Protein AF-A0A1F6IUV7-F1 (afdb_monomer)

pLDDT: mean 84.94, std 11.01, range [53.62, 96.19]

Structure (mmCIF, N/CA/C/O backbone):
data_AF-A0A1F6IUV7-F1
#
_entry.id   AF-A0A1F6IUV7-F1
#
loop_
_atom_site.group_PDB
_atom_site.id
_atom_site.type_symbol
_atom_site.label_atom_id
_atom_site.label_alt_id
_atom_site.label_comp_id
_atom_site.label_asym_id
_atom_site.label_entity_id
_atom_site.label_seq_id
_atom_site.pdbx_PDB_ins_code
_atom_site.Cartn_x
_atom_site.Cartn_y
_atom_site.Cartn_z
_atom_site.occupancy
_atom_site.B_iso_or_equiv
_atom_site.auth_seq_id
_atom_site.auth_comp_id
_atom_site.auth_asym_id
_atom_site.auth_atom_id
_atom_site.pdbx_PDB_model_num
ATOM 1 N N . MET A 1 1 ? 10.757 4.512 1.809 1.00 56.50 1 MET A N 1
ATOM 2 C CA . MET A 1 1 ? 10.007 5.413 2.706 1.00 56.50 1 MET A CA 1
ATOM 3 C C . MET A 1 1 ? 10.756 5.719 3.984 1.00 56.50 1 MET A C 1
ATOM 5 O O . MET A 1 1 ? 11.352 4.817 4.578 1.00 56.50 1 MET A O 1
ATOM 9 N N . LYS A 1 2 ? 10.670 6.982 4.403 1.00 53.62 2 LYS A N 1
ATOM 10 C CA . LYS A 1 2 ? 11.147 7.475 5.701 1.00 53.62 2 LYS A CA 1
ATOM 11 C C . LYS A 1 2 ? 10.062 7.221 6.761 1.00 53.62 2 LYS A C 1
ATOM 13 O O . LYS A 1 2 ? 8.890 7.070 6.442 1.00 53.62 2 LYS A O 1
ATOM 18 N N . LYS A 1 3 ? 10.447 7.142 8.038 1.00 55.16 3 LYS A N 1
ATOM 19 C CA . LYS A 1 3 ? 9.555 6.793 9.167 1.00 55.16 3 LYS A CA 1
ATOM 20 C C . LYS A 1 3 ? 8.327 7.716 9.298 1.00 55.16 3 LYS A C 1
ATOM 22 O O . LYS A 1 3 ? 7.293 7.264 9.775 1.00 55.16 3 LYS A O 1
ATOM 27 N N . ASN A 1 4 ? 8.433 8.962 8.837 1.00 60.16 4 ASN A N 1
ATOM 28 C CA . ASN A 1 4 ? 7.389 9.981 8.975 1.00 60.16 4 ASN A CA 1
ATOM 29 C C . ASN A 1 4 ? 6.153 9.697 8.105 1.00 60.16 4 ASN A C 1
ATOM 31 O O . ASN A 1 4 ? 5.037 9.889 8.569 1.00 60.16 4 ASN A O 1
ATOM 35 N N . GLU A 1 5 ? 6.325 9.111 6.918 1.00 63.09 5 GLU A N 1
ATOM 36 C CA . GLU A 1 5 ? 5.209 8.830 5.997 1.00 63.09 5 GLU A CA 1
ATOM 37 C C . GLU A 1 5 ? 4.237 7.774 6.557 1.00 63.09 5 GLU A C 1
ATOM 39 O O . GLU A 1 5 ? 3.053 7.770 6.239 1.00 63.09 5 GLU A O 1
ATOM 44 N N . LEU A 1 6 ? 4.706 6.889 7.446 1.00 63.75 6 LEU A N 1
ATOM 45 C CA . LEU A 1 6 ? 3.850 5.901 8.117 1.00 63.75 6 LEU A CA 1
ATOM 46 C C . LEU A 1 6 ? 2.874 6.533 9.115 1.00 63.75 6 LEU A C 1
ATOM 48 O O . LEU A 1 6 ? 1.792 5.988 9.334 1.00 63.75 6 LEU A O 1
ATOM 52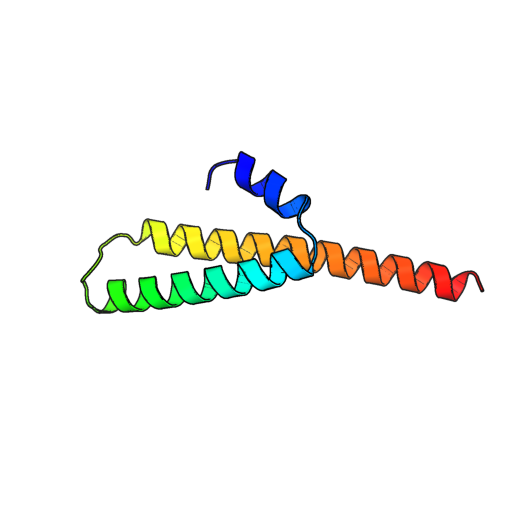 N N . VAL A 1 7 ? 3.270 7.638 9.752 1.00 65.06 7 VAL A N 1
ATOM 53 C CA . VAL A 1 7 ? 2.415 8.367 10.696 1.00 65.06 7 VAL A CA 1
ATOM 54 C C . VAL A 1 7 ? 1.289 9.054 9.926 1.00 65.06 7 VAL A C 1
ATOM 56 O O . VAL A 1 7 ? 0.127 8.929 10.313 1.00 65.06 7 VAL A O 1
ATOM 59 N N . ASP A 1 8 ? 1.612 9.635 8.770 1.00 78.94 8 ASP A N 1
ATOM 60 C CA . ASP A 1 8 ? 0.638 10.284 7.889 1.00 78.94 8 ASP A CA 1
ATOM 61 C C . ASP A 1 8 ? -0.426 9.304 7.370 1.00 78.94 8 ASP A C 1
ATOM 63 O O . ASP A 1 8 ? -1.607 9.644 7.293 1.00 78.94 8 ASP A O 1
ATOM 67 N N . LEU A 1 9 ? -0.055 8.050 7.080 1.00 84.62 9 LEU A N 1
ATOM 68 C CA . LEU A 1 9 ? -1.017 7.031 6.640 1.00 84.62 9 LEU A CA 1
ATOM 69 C C . LEU A 1 9 ? -2.056 6.671 7.713 1.00 84.62 9 LEU A C 1
ATOM 71 O O . LEU A 1 9 ? -3.197 6.362 7.377 1.00 84.62 9 LEU A O 1
ATOM 75 N N . LYS A 1 10 ? -1.698 6.704 9.002 1.00 83.50 10 LYS A N 1
ATOM 76 C CA . LYS A 1 10 ? -2.653 6.395 10.081 1.00 83.50 10 LYS A CA 1
ATOM 77 C C . LYS A 1 10 ? -3.706 7.492 10.250 1.00 83.50 10 LYS A C 1
ATOM 79 O O . LYS A 1 10 ? -4.857 7.170 10.560 1.00 83.50 10 LYS A O 1
ATOM 84 N N . GLY A 1 11 ? -3.315 8.748 10.017 1.00 86.94 11 GLY A N 1
ATOM 85 C CA . GLY A 1 11 ? -4.192 9.920 10.093 1.00 86.94 11 GLY A CA 1
ATOM 86 C C . GLY A 1 11 ? -5.211 10.021 8.954 1.00 86.94 11 GLY A C 1
ATOM 87 O O . GLY A 1 11 ? -6.250 10.648 9.130 1.00 86.94 11 GLY A O 1
ATOM 88 N N . LYS A 1 12 ? -4.963 9.363 7.815 1.00 89.81 12 LYS A N 1
ATOM 89 C CA . LYS A 1 12 ? -5.891 9.338 6.675 1.00 89.81 12 LYS A CA 1
ATOM 90 C C . LYS A 1 12 ? -7.174 8.550 6.970 1.00 89.81 12 LYS A C 1
ATOM 92 O O . LYS A 1 12 ? -7.192 7.565 7.722 1.00 89.81 12 LYS A O 1
ATOM 97 N N . THR A 1 13 ? -8.258 8.966 6.327 1.00 92.44 13 THR A N 1
ATOM 98 C CA . THR A 1 13 ? -9.537 8.246 6.285 1.00 92.44 13 THR A CA 1
ATOM 99 C C . THR A 1 13 ? -9.430 6.970 5.441 1.00 92.44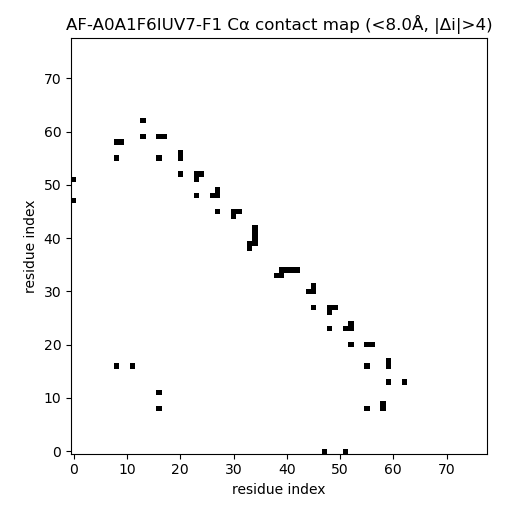 13 THR A C 1
ATOM 101 O O . THR A 1 13 ? -8.489 6.786 4.664 1.00 92.44 13 THR A O 1
ATOM 104 N N . THR A 1 14 ? -10.398 6.059 5.575 1.00 91.94 14 THR A N 1
ATOM 105 C CA . THR A 1 14 ? -10.448 4.826 4.768 1.00 91.94 14 THR A CA 1
ATOM 106 C C . THR A 1 14 ? -10.534 5.118 3.271 1.00 91.94 14 THR A C 1
ATOM 108 O O . THR A 1 14 ? -9.893 4.431 2.479 1.00 91.94 14 THR A O 1
ATOM 111 N N . ASP A 1 15 ? -11.268 6.158 2.877 1.00 92.94 15 ASP A N 1
ATOM 112 C CA . ASP A 1 15 ? -11.450 6.513 1.468 1.00 92.94 15 ASP A CA 1
ATOM 113 C C . ASP A 1 15 ? -10.183 7.116 0.862 1.00 92.94 15 ASP A C 1
ATOM 115 O O . ASP A 1 15 ? -9.788 6.746 -0.243 1.00 92.94 15 ASP A O 1
ATOM 119 N N . GLU A 1 16 ? -9.484 7.978 1.602 1.00 92.56 16 GLU A N 1
ATOM 120 C CA . GLU A 1 16 ? -8.178 8.498 1.185 1.00 92.56 16 GLU A CA 1
ATOM 121 C C . GLU A 1 16 ? -7.144 7.380 1.048 1.00 92.56 16 GLU A C 1
ATOM 123 O O . GLU A 1 16 ? -6.361 7.377 0.099 1.00 92.56 16 GLU A O 1
ATOM 128 N N . LEU A 1 17 ? -7.153 6.404 1.961 1.00 93.56 17 LEU A N 1
ATOM 129 C CA . LEU A 1 17 ? -6.275 5.237 1.876 1.00 93.56 17 LEU A CA 1
ATOM 130 C C . LEU A 1 17 ? -6.597 4.361 0.661 1.00 93.56 17 LEU A C 1
ATOM 132 O O . LEU A 1 17 ? -5.675 3.863 0.018 1.00 93.56 17 LEU A O 1
ATOM 136 N N . ARG A 1 18 ? -7.877 4.195 0.308 1.00 94.31 18 ARG A N 1
ATOM 137 C CA . ARG A 1 18 ? -8.295 3.467 -0.903 1.00 94.31 18 ARG A CA 1
ATOM 138 C C . ARG A 1 18 ? -7.882 4.194 -2.184 1.00 94.31 18 ARG A C 1
ATOM 140 O O . ARG A 1 18 ? -7.403 3.539 -3.108 1.00 94.31 18 ARG A O 1
ATOM 147 N N . ARG A 1 19 ? -8.011 5.524 -2.230 1.00 95.38 19 ARG A N 1
ATOM 148 C CA . ARG A 1 19 ? -7.529 6.344 -3.358 1.00 95.38 19 ARG A CA 1
ATOM 149 C C . ARG A 1 19 ? -6.016 6.236 -3.512 1.00 95.38 19 ARG A C 1
ATOM 151 O O . ARG A 1 19 ? -5.537 5.879 -4.583 1.00 95.38 19 ARG A O 1
ATOM 158 N N . LEU A 1 20 ? -5.279 6.411 -2.417 1.00 93.62 20 LEU A N 1
ATOM 159 C CA . LEU A 1 20 ? -3.825 6.283 -2.418 1.00 93.62 20 LEU A CA 1
ATOM 160 C C . LEU A 1 20 ? -3.377 4.873 -2.830 1.00 93.62 20 LEU A C 1
ATOM 162 O O . LEU A 1 20 ? -2.410 4.715 -3.565 1.00 93.62 20 LEU A O 1
ATOM 166 N N . LEU A 1 21 ? -4.089 3.827 -2.399 1.00 94.81 21 LEU A N 1
ATOM 167 C CA . LEU A 1 21 ? -3.812 2.454 -2.821 1.00 94.81 21 LEU A CA 1
ATOM 168 C C . LEU A 1 21 ? -3.936 2.279 -4.342 1.00 94.81 21 LEU A C 1
ATOM 170 O O . LEU A 1 21 ? -3.135 1.547 -4.929 1.00 94.81 21 LEU A O 1
ATOM 174 N N . LEU A 1 22 ? -4.937 2.907 -4.966 1.00 96.19 22 LEU A N 1
ATOM 175 C CA . LEU A 1 22 ? -5.133 2.855 -6.414 1.00 96.19 22 LEU A CA 1
ATOM 176 C C . LEU A 1 22 ? -3.963 3.523 -7.141 1.00 96.19 22 LEU A C 1
ATOM 178 O O . LEU A 1 22 ? -3.316 2.873 -7.960 1.00 96.19 22 LEU A O 1
ATOM 182 N N . GLU A 1 23 ? -3.632 4.757 -6.760 1.00 94.75 23 GLU A N 1
ATOM 183 C CA . GLU A 1 23 ? -2.501 5.514 -7.313 1.00 94.75 23 GLU A CA 1
ATOM 184 C C . GLU A 1 23 ? -1.200 4.705 -7.226 1.00 94.75 23 GLU A C 1
ATOM 186 O O . GLU A 1 23 ? -0.494 4.507 -8.216 1.00 94.75 23 GLU A O 1
ATOM 191 N N . LYS A 1 24 ? -0.929 4.121 -6.055 1.00 93.69 24 LYS A N 1
ATOM 192 C CA . LYS A 1 24 ? 0.273 3.317 -5.808 1.00 93.69 24 LYS A CA 1
ATOM 193 C C . LYS A 1 24 ? 0.341 2.052 -6.664 1.00 93.69 24 LYS A C 1
ATOM 195 O O . LYS A 1 24 ? 1.417 1.642 -7.105 1.00 93.69 24 LYS A O 1
ATOM 200 N N . ARG A 1 25 ? -0.802 1.414 -6.932 1.00 95.69 25 ARG A N 1
ATOM 201 C CA . ARG A 1 25 ? -0.877 0.252 -7.833 1.00 95.69 25 ARG A CA 1
ATOM 202 C C . ARG A 1 25 ? -0.623 0.643 -9.286 1.00 95.69 25 ARG A C 1
ATOM 204 O O . ARG A 1 25 ? 0.054 -0.109 -9.989 1.00 95.69 25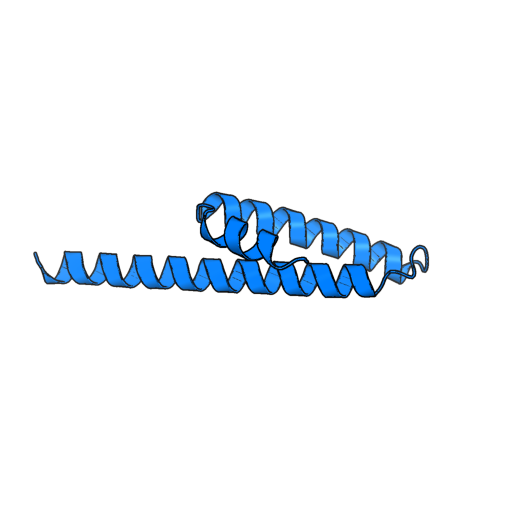 ARG A O 1
ATOM 211 N N . GLU A 1 26 ? -1.124 1.795 -9.721 1.00 96.19 26 GLU A N 1
ATOM 212 C CA . GLU A 1 26 ? -0.867 2.324 -11.063 1.00 96.19 26 GLU A CA 1
ATOM 213 C C . GLU A 1 26 ?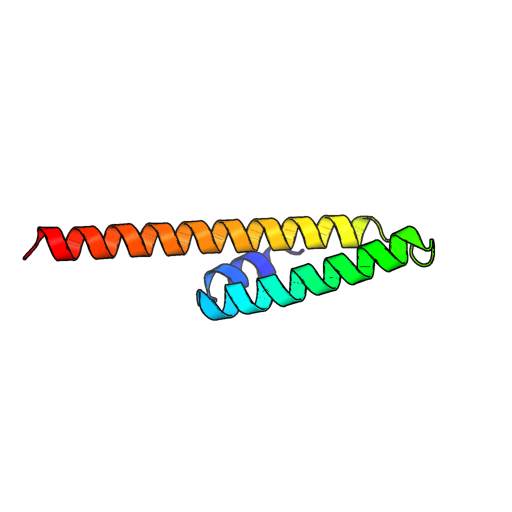 0.612 2.675 -11.260 1.00 96.19 26 GLU A C 1
ATOM 215 O O . GLU A 1 26 ? 1.210 2.280 -12.264 1.00 96.19 26 GLU A O 1
ATOM 220 N N . GLU A 1 27 ? 1.228 3.347 -10.284 1.00 93.19 27 GLU A N 1
ATOM 221 C CA . GLU A 1 27 ? 2.665 3.643 -10.274 1.00 93.19 27 GLU A CA 1
ATOM 222 C C . GLU A 1 27 ? 3.497 2.361 -10.365 1.00 93.19 27 GLU A C 1
ATOM 224 O O . GLU A 1 27 ? 4.365 2.238 -11.232 1.00 93.19 27 GLU A O 1
ATOM 229 N N . LEU A 1 28 ? 3.178 1.353 -9.547 1.00 93.81 28 LEU A N 1
ATOM 230 C CA . LEU A 1 28 ? 3.839 0.051 -9.611 1.00 93.81 28 LEU A CA 1
ATOM 231 C C . LEU A 1 28 ? 3.677 -0.615 -10.989 1.00 93.81 28 LEU A C 1
ATOM 233 O O . LEU A 1 28 ? 4.610 -1.259 -11.471 1.00 93.81 28 LEU A O 1
ATOM 237 N N . GLY A 1 29 ? 2.511 -0.480 -11.625 1.00 93.31 29 GLY A N 1
ATOM 238 C CA . GLY A 1 29 ? 2.267 -0.972 -12.981 1.00 93.31 29 GLY A CA 1
ATOM 239 C C . GLY A 1 29 ? 3.193 -0.319 -14.008 1.00 93.31 29 GLY A C 1
ATOM 240 O O . GLY A 1 29 ? 3.873 -1.025 -14.755 1.00 93.31 29 GLY A O 1
ATOM 241 N N . LYS A 1 30 ? 3.286 1.016 -13.990 1.00 92.31 30 LYS A N 1
ATOM 242 C CA . LYS A 1 30 ? 4.190 1.789 -14.860 1.00 92.31 30 LYS A CA 1
ATOM 243 C C . LYS A 1 30 ? 5.648 1.376 -14.651 1.00 92.31 30 LYS A C 1
ATOM 245 O O . LYS A 1 30 ? 6.329 1.035 -15.615 1.00 92.31 30 LYS A O 1
ATOM 250 N N . LEU A 1 31 ? 6.090 1.283 -13.394 1.00 91.19 31 LEU A N 1
ATOM 251 C CA . LEU A 1 31 ? 7.456 0.877 -13.051 1.00 91.19 31 LEU A CA 1
ATOM 252 C C . LEU A 1 31 ? 7.790 -0.539 -13.530 1.00 91.19 31 LEU A C 1
ATOM 254 O O . LEU A 1 31 ? 8.892 -0.781 -14.016 1.00 91.19 31 LEU A O 1
ATOM 258 N N . LYS A 1 32 ? 6.847 -1.484 -13.433 1.00 89.56 32 LYS A N 1
ATOM 259 C CA . LYS A 1 32 ? 7.037 -2.846 -13.958 1.00 89.56 32 LYS A CA 1
ATOM 260 C C . LYS A 1 32 ? 7.199 -2.855 -15.476 1.00 89.56 32 LYS A C 1
ATOM 262 O O . LYS A 1 32 ? 8.054 -3.581 -15.978 1.00 89.56 32 LYS A O 1
ATOM 267 N N . ILE A 1 33 ? 6.404 -2.060 -16.194 1.00 91.19 33 ILE A N 1
ATOM 268 C CA . ILE A 1 33 ? 6.514 -1.937 -17.652 1.00 91.19 33 ILE A CA 1
ATOM 269 C C . ILE A 1 33 ? 7.873 -1.336 -18.021 1.00 91.19 33 ILE A C 1
ATOM 271 O O . ILE A 1 33 ? 8.588 -1.915 -18.838 1.00 91.19 33 ILE A O 1
ATOM 275 N N . ASP A 1 34 ? 8.268 -0.232 -17.388 1.00 89.00 34 ASP A N 1
ATOM 276 C CA . ASP A 1 34 ? 9.556 0.418 -17.651 1.00 89.00 34 ASP A CA 1
ATOM 277 C C . ASP A 1 34 ? 10.747 -0.504 -17.337 1.00 89.00 34 ASP A C 1
ATOM 279 O O . ASP A 1 34 ? 11.699 -0.570 -18.120 1.00 89.00 34 ASP A O 1
ATOM 283 N N . LEU A 1 35 ? 10.673 -1.273 -16.243 1.00 87.94 35 LEU A N 1
ATOM 284 C CA . LEU A 1 35 ? 11.678 -2.277 -15.886 1.00 87.94 35 LEU A CA 1
ATOM 285 C C . LEU A 1 35 ? 11.737 -3.411 -16.922 1.00 87.94 35 LEU A C 1
ATOM 287 O O . LEU A 1 35 ? 12.824 -3.806 -17.336 1.00 87.94 35 LEU A O 1
ATOM 291 N N . SER A 1 36 ? 10.582 -3.905 -17.385 1.00 86.44 36 SER A N 1
ATOM 292 C CA . SER A 1 36 ? 10.512 -4.976 -18.395 1.00 86.44 36 SER A CA 1
ATOM 293 C C . SER A 1 36 ? 11.102 -4.564 -19.744 1.00 86.44 36 SER A C 1
ATOM 295 O O . SER A 1 36 ? 11.681 -5.385 -20.447 1.00 86.44 36 SER A O 1
ATOM 297 N N . ARG A 1 37 ? 11.007 -3.274 -20.083 1.00 88.94 37 ARG A N 1
ATOM 298 C CA . ARG A 1 37 ? 11.583 -2.689 -21.300 1.00 88.94 37 ARG A CA 1
ATOM 299 C C . ARG A 1 37 ? 13.059 -2.311 -21.138 1.00 88.94 37 ARG A C 1
ATOM 301 O O . ARG A 1 37 ? 13.599 -1.640 -22.010 1.00 88.94 37 ARG A O 1
ATOM 308 N N . ALA A 1 38 ? 13.689 -2.677 -20.015 1.00 79.56 38 ALA A N 1
ATOM 309 C CA . ALA A 1 38 ? 15.047 -2.285 -19.629 1.00 79.56 38 ALA A CA 1
ATOM 310 C C . ALA A 1 38 ? 15.301 -0.761 -19.662 1.00 79.56 38 ALA A C 1
ATOM 312 O O . ALA A 1 38 ? 16.448 -0.315 -19.688 1.00 79.56 38 ALA A O 1
ATOM 313 N N . LYS A 1 39 ? 14.232 0.046 -19.628 1.00 77.69 39 LYS A N 1
ATOM 314 C CA . LYS A 1 39 ? 14.291 1.513 -19.675 1.00 77.69 39 LYS A CA 1
ATOM 315 C C . LYS A 1 39 ? 14.773 2.097 -18.345 1.00 77.69 39 LYS A C 1
ATOM 317 O O . LYS A 1 39 ? 15.353 3.176 -18.315 1.00 77.69 39 LYS A O 1
ATOM 322 N N . SER A 1 40 ? 14.539 1.379 -17.248 1.00 71.12 40 SER A N 1
ATOM 323 C CA . SER A 1 40 ? 14.936 1.754 -15.891 1.00 71.12 40 SER A CA 1
ATOM 324 C C . SER A 1 40 ? 15.572 0.562 -15.178 1.00 71.12 40 SER A C 1
ATOM 326 O O . SER A 1 40 ? 15.094 -0.564 -1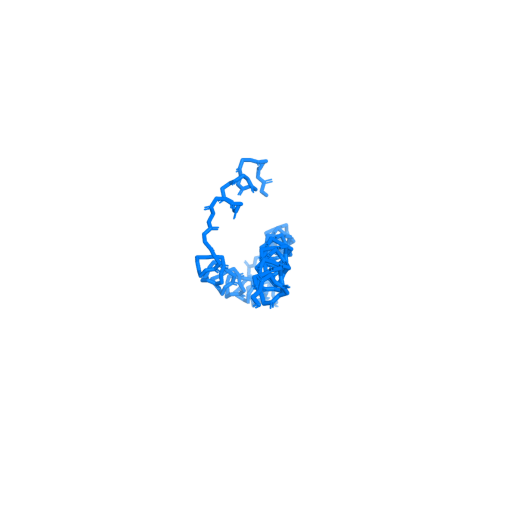5.302 1.00 71.12 40 SER A O 1
ATOM 328 N N . LYS A 1 41 ? 16.634 0.813 -14.402 1.00 72.25 41 LYS A N 1
ATOM 329 C CA . LYS A 1 41 ? 17.253 -0.166 -13.489 1.00 72.25 41 LYS A CA 1
ATOM 330 C C . LYS A 1 41 ? 16.833 0.043 -12.031 1.00 72.25 41 LYS A C 1
ATOM 332 O O . LYS A 1 41 ? 17.420 -0.571 -11.140 1.00 72.25 41 LYS A O 1
ATOM 337 N N . ASP A 1 42 ? 15.846 0.900 -11.758 1.00 81.12 42 ASP A N 1
ATOM 338 C CA . ASP A 1 42 ? 15.452 1.224 -10.385 1.00 81.12 42 ASP A CA 1
ATOM 339 C C . ASP A 1 42 ? 14.533 0.152 -9.770 1.00 81.12 42 ASP A C 1
ATOM 341 O O . ASP A 1 42 ? 13.335 0.321 -9.538 1.00 81.12 42 ASP A O 1
ATOM 345 N N . VAL A 1 43 ? 15.130 -1.007 -9.491 1.00 85.44 43 VAL A N 1
ATOM 346 C CA . VAL A 1 43 ? 14.479 -2.133 -8.804 1.00 85.44 43 VAL A CA 1
ATOM 347 C C . VAL A 1 43 ? 14.132 -1.769 -7.352 1.00 85.44 43 VAL A C 1
ATOM 349 O O . VAL A 1 43 ? 13.200 -2.328 -6.761 1.00 85.44 43 VAL A O 1
ATOM 352 N N . ASN A 1 44 ? 14.852 -0.805 -6.767 1.00 88.56 44 ASN A N 1
ATOM 353 C CA . ASN A 1 44 ? 14.598 -0.331 -5.411 1.00 88.56 44 ASN A CA 1
ATOM 354 C C . ASN A 1 44 ? 13.267 0.414 -5.328 1.00 88.56 44 ASN A C 1
ATOM 356 O O . ASN A 1 44 ? 12.520 0.199 -4.371 1.00 88.56 44 ASN A O 1
ATOM 360 N N . GLN A 1 45 ? 12.934 1.218 -6.336 1.00 87.62 45 GLN A N 1
ATOM 361 C CA . GLN A 1 45 ? 11.648 1.900 -6.413 1.00 87.62 45 GLN A CA 1
ATOM 362 C C . GLN A 1 45 ? 10.485 0.901 -6.457 1.00 87.62 45 GLN A C 1
ATOM 364 O O . GLN A 1 45 ? 9.581 0.988 -5.631 1.00 87.62 45 GLN A O 1
ATOM 369 N N . VAL A 1 46 ? 10.564 -0.142 -7.294 1.00 90.50 46 VAL A N 1
ATOM 370 C CA . VAL A 1 46 ? 9.556 -1.224 -7.337 1.00 90.50 46 VAL A CA 1
ATOM 371 C C . VAL A 1 46 ? 9.389 -1.899 -5.972 1.00 90.50 46 VAL A C 1
ATOM 373 O O . VAL A 1 46 ? 8.273 -2.190 -5.533 1.00 90.50 46 VAL A O 1
ATOM 376 N N . ARG A 1 47 ? 10.500 -2.164 -5.275 1.00 90.75 47 ARG A N 1
ATOM 377 C CA . ARG A 1 47 ? 10.471 -2.757 -3.932 1.00 90.75 47 ARG A CA 1
ATOM 378 C C . ARG A 1 47 ? 9.820 -1.823 -2.911 1.00 90.75 47 ARG A C 1
ATOM 380 O O . ARG A 1 47 ? 9.100 -2.312 -2.040 1.00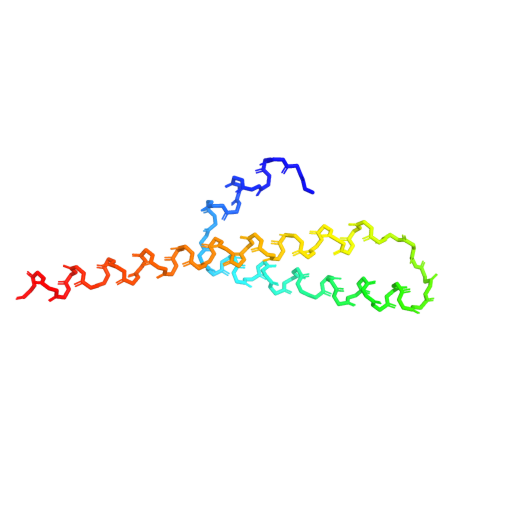 90.75 47 ARG A O 1
ATOM 387 N N . ASN A 1 48 ? 10.086 -0.523 -2.989 1.00 90.50 48 ASN A N 1
ATOM 388 C CA . ASN A 1 48 ? 9.500 0.473 -2.097 1.00 90.50 48 ASN A CA 1
ATOM 389 C C . ASN A 1 48 ? 7.991 0.599 -2.334 1.00 90.50 48 ASN A C 1
ATOM 391 O O . ASN A 1 48 ? 7.237 0.437 -1.380 1.00 90.50 48 ASN A O 1
ATOM 395 N N . GLU A 1 49 ? 7.552 0.696 -3.590 1.00 91.44 49 GLU A N 1
ATOM 396 C CA . GLU A 1 49 ? 6.130 0.777 -3.947 1.00 91.44 49 GLU A CA 1
ATOM 397 C C . GLU A 1 49 ? 5.335 -0.421 -3.415 1.00 91.44 49 GLU A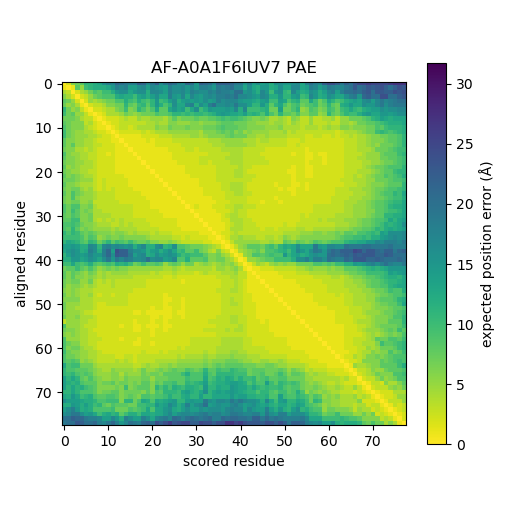 C 1
ATOM 399 O O . GLU A 1 49 ? 4.267 -0.283 -2.819 1.00 91.44 49 GLU A O 1
ATOM 404 N N . ARG A 1 50 ? 5.896 -1.633 -3.540 1.00 92.56 50 ARG A N 1
ATOM 405 C CA . ARG A 1 50 ? 5.288 -2.851 -2.978 1.00 92.56 50 ARG A CA 1
ATOM 406 C C . ARG A 1 50 ? 5.156 -2.792 -1.458 1.00 92.56 50 ARG A C 1
ATOM 408 O O . ARG A 1 50 ? 4.158 -3.273 -0.922 1.00 92.56 50 ARG A O 1
ATOM 415 N N . LYS A 1 51 ? 6.159 -2.249 -0.760 1.00 93.25 51 LYS A N 1
ATOM 416 C CA . LYS A 1 51 ? 6.107 -2.086 0.701 1.00 93.25 51 LYS A CA 1
ATOM 417 C C . LYS A 1 51 ? 5.041 -1.075 1.100 1.00 93.25 51 LYS A C 1
ATOM 419 O O . LYS A 1 51 ? 4.340 -1.312 2.079 1.00 93.25 51 LYS A O 1
ATOM 424 N N . ASP A 1 52 ? 4.908 0.010 0.353 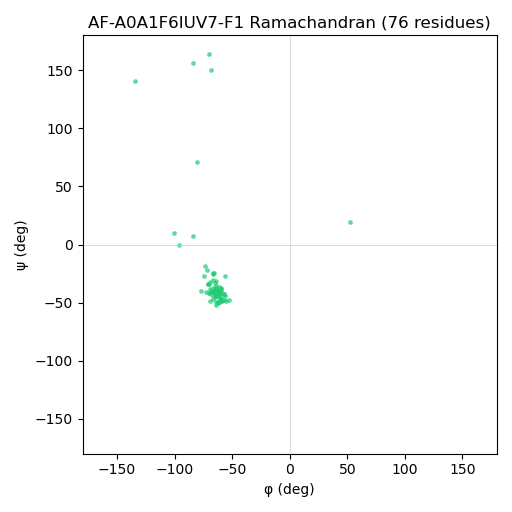1.00 91.56 52 ASP A N 1
ATOM 425 C CA . ASP A 1 52 ? 3.954 1.070 0.666 1.00 91.56 52 ASP A CA 1
ATOM 426 C C . ASP A 1 52 ? 2.518 0.595 0.435 1.00 91.56 52 ASP A C 1
ATOM 428 O O . ASP A 1 52 ? 1.680 0.740 1.324 1.00 91.56 52 ASP A O 1
ATOM 432 N N . ILE A 1 53 ? 2.269 -0.138 -0.657 1.00 94.44 53 ILE A N 1
ATOM 433 C CA . ILE A 1 53 ? 1.005 -0.857 -0.887 1.00 94.44 53 ILE A CA 1
ATOM 434 C C . ILE A 1 53 ? 0.685 -1.802 0.278 1.00 94.44 53 ILE A C 1
ATOM 436 O O . ILE A 1 53 ? -0.431 -1.782 0.797 1.00 94.44 53 ILE A O 1
ATOM 440 N N . ALA A 1 54 ? 1.649 -2.624 0.710 1.00 95.19 54 ALA A N 1
ATOM 441 C CA . ALA A 1 54 ? 1.432 -3.566 1.808 1.00 95.19 54 ALA A CA 1
ATOM 442 C C . ALA A 1 54 ? 1.054 -2.846 3.112 1.00 95.19 54 ALA A C 1
ATOM 444 O O . ALA A 1 54 ? 0.122 -3.259 3.796 1.00 95.19 54 ALA A O 1
ATOM 445 N N . ARG A 1 55 ? 1.721 -1.731 3.426 1.00 93.06 55 ARG A N 1
ATOM 446 C CA . ARG A 1 55 ? 1.428 -0.916 4.614 1.00 93.06 55 ARG A CA 1
ATOM 447 C C . ARG A 1 55 ? 0.034 -0.298 4.563 1.00 93.06 55 ARG A C 1
ATOM 449 O O . ARG A 1 55 ? -0.673 -0.350 5.565 1.00 93.06 55 ARG A O 1
ATOM 456 N N . ILE A 1 56 ? -0.369 0.249 3.414 1.00 93.62 56 ILE A N 1
ATOM 457 C CA . ILE A 1 56 ? -1.717 0.807 3.224 1.00 93.62 56 ILE A CA 1
ATOM 458 C C . ILE A 1 56 ? -2.775 -0.279 3.449 1.00 93.62 56 ILE A C 1
ATOM 460 O O . ILE A 1 56 ? -3.727 -0.054 4.192 1.00 93.62 56 ILE A O 1
ATOM 464 N N . LEU A 1 57 ? -2.577 -1.473 2.877 1.00 94.94 57 LEU A N 1
ATOM 465 C CA . LEU A 1 57 ? -3.480 -2.613 3.070 1.00 94.94 57 LEU A CA 1
ATOM 466 C C . LEU A 1 57 ? -3.576 -3.036 4.539 1.00 94.94 57 LEU A C 1
ATOM 468 O O . LEU A 1 57 ? -4.673 -3.284 5.031 1.00 94.94 57 LEU A O 1
ATOM 472 N N . THR A 1 58 ? -2.452 -3.076 5.259 1.00 95.19 58 THR A N 1
ATOM 473 C CA . THR A 1 58 ? -2.450 -3.371 6.697 1.00 95.19 58 THR A CA 1
ATOM 474 C C . THR A 1 58 ? -3.265 -2.346 7.484 1.00 95.19 58 THR A C 1
ATOM 476 O O . THR A 1 58 ? -4.083 -2.731 8.314 1.00 95.19 58 THR A O 1
ATOM 479 N N . ILE A 1 59 ? -3.086 -1.048 7.220 1.00 93.38 59 ILE A N 1
ATOM 480 C CA . ILE A 1 59 ? -3.826 0.012 7.925 1.00 93.38 59 ILE A CA 1
ATOM 481 C C . ILE A 1 59 ? -5.323 -0.053 7.602 1.00 93.38 59 ILE A C 1
ATOM 483 O O . ILE A 1 59 ? -6.140 0.088 8.510 1.00 93.38 59 ILE A O 1
ATOM 487 N N . LEU A 1 60 ? -5.687 -0.296 6.339 1.00 93.06 60 LEU A N 1
ATOM 488 C CA . LEU A 1 60 ? -7.081 -0.492 5.935 1.00 93.06 60 LEU A CA 1
ATOM 489 C C . LEU A 1 60 ? -7.719 -1.664 6.682 1.00 93.06 60 LEU A C 1
ATOM 491 O O . LEU A 1 60 ? -8.775 -1.492 7.279 1.00 93.06 60 LEU A O 1
ATOM 495 N N . SER A 1 61 ? -7.040 -2.812 6.725 1.00 94.12 61 SER A N 1
ATOM 496 C CA . SER A 1 61 ? -7.528 -3.999 7.432 1.00 94.12 61 SER A CA 1
ATOM 497 C C . SER A 1 61 ? -7.725 -3.748 8.931 1.00 94.12 61 SER A C 1
ATOM 499 O O . SER A 1 61 ? -8.734 -4.173 9.491 1.00 94.12 61 SER A O 1
ATOM 501 N N . ILE A 1 62 ? -6.811 -3.012 9.575 1.00 92.44 62 ILE A N 1
ATOM 502 C CA . ILE A 1 62 ? -6.954 -2.625 10.987 1.00 92.44 62 ILE A CA 1
ATOM 503 C C . ILE A 1 62 ? -8.194 -1.739 11.178 1.00 92.44 62 ILE A C 1
ATOM 505 O O . ILE A 1 62 ? -9.032 -2.048 12.023 1.00 92.44 62 ILE A O 1
ATOM 509 N N . LYS A 1 63 ? -8.352 -0.686 10.362 1.00 90.19 63 LYS A N 1
ATOM 510 C CA . LYS A 1 63 ? -9.498 0.238 10.449 1.00 90.19 63 LYS A CA 1
ATOM 511 C C . LYS A 1 63 ? -10.832 -0.476 10.203 1.00 90.19 63 LYS A C 1
ATOM 513 O O . LYS A 1 63 ? -11.801 -0.231 10.913 1.00 90.19 63 LYS A O 1
ATOM 518 N N . GLU A 1 64 ? -10.892 -1.378 9.227 1.00 89.62 64 GLU A N 1
ATOM 519 C CA . GLU A 1 64 ? -12.094 -2.171 8.931 1.00 89.62 64 GLU A CA 1
ATOM 520 C C . GLU A 1 64 ? -12.428 -3.153 10.072 1.00 89.62 64 GLU A C 1
ATOM 522 O O . GLU A 1 64 ? -13.598 -3.323 10.429 1.00 89.62 64 GLU A O 1
ATOM 527 N N . GLY A 1 65 ? -11.411 -3.742 10.711 1.00 87.19 65 GLY A N 1
ATOM 528 C CA . GLY A 1 65 ? -11.582 -4.582 11.899 1.00 87.19 65 GLY A CA 1
ATOM 529 C C . GLY A 1 65 ? -12.123 -3.814 13.111 1.00 87.19 65 GLY A C 1
ATOM 530 O O . GLY A 1 65 ? -13.025 -4.297 13.795 1.00 87.19 65 GLY A O 1
ATOM 531 N N . GLU A 1 66 ? -11.630 -2.598 13.359 1.00 84.75 66 GLU A N 1
ATOM 532 C CA . GLU A 1 66 ? -12.130 -1.704 14.418 1.00 84.75 66 GLU A CA 1
ATOM 533 C C . GLU A 1 66 ? -13.587 -1.274 14.171 1.00 84.75 66 GLU A C 1
ATOM 535 O O . GLU A 1 66 ? -14.424 -1.287 15.082 1.00 84.75 66 GLU A O 1
ATOM 540 N N . GLN A 1 67 ? -13.926 -0.948 12.921 1.00 79.19 67 GLN A N 1
ATOM 541 C CA . GLN A 1 67 ? -15.296 -0.616 12.523 1.00 79.19 67 GLN A CA 1
ATOM 542 C C . GLN A 1 67 ? -16.259 -1.796 12.694 1.00 79.19 67 GLN A C 1
ATOM 544 O O . GLN A 1 67 ? -17.398 -1.606 13.111 1.00 79.19 67 GLN A O 1
ATOM 549 N N . SER A 1 68 ? -15.808 -3.018 12.416 1.00 78.94 68 SER A N 1
ATOM 550 C CA . SER A 1 68 ? -16.633 -4.220 12.581 1.00 78.94 68 SER A CA 1
ATOM 551 C C . SER A 1 68 ? -16.939 -4.498 14.056 1.00 78.94 68 SER A C 1
ATOM 553 O O . SER A 1 68 ? -18.092 -4.733 14.405 1.00 78.94 68 SER A O 1
ATOM 555 N N . ARG A 1 69 ? -15.938 -4.368 14.940 1.00 80.75 69 ARG A N 1
ATOM 556 C CA . ARG A 1 69 ? -16.117 -4.529 16.396 1.00 80.75 69 ARG A CA 1
ATOM 557 C C . ARG A 1 69 ? -17.051 -3.476 16.988 1.00 80.75 69 ARG A C 1
ATOM 559 O O . ARG A 1 69 ? -17.931 -3.800 17.773 1.00 80.75 69 ARG A O 1
ATOM 566 N N . SER A 1 70 ? -16.885 -2.215 16.594 1.00 77.00 70 SER A N 1
ATOM 567 C CA . SER A 1 70 ? -17.737 -1.124 17.092 1.00 77.00 70 SER A CA 1
ATOM 568 C C . SER A 1 70 ? -19.197 -1.236 16.644 1.00 77.00 70 SER A C 1
ATOM 570 O O . SER A 1 70 ? -20.079 -0.806 17.381 1.00 77.00 70 SER A O 1
ATOM 572 N N . ARG A 1 71 ? -19.471 -1.821 15.469 1.00 75.62 71 ARG A N 1
ATOM 573 C CA . ARG A 1 71 ? -20.841 -2.136 15.029 1.00 75.62 71 ARG A CA 1
ATOM 574 C C . ARG A 1 71 ? -21.451 -3.257 15.869 1.00 75.62 71 ARG A C 1
ATOM 576 O O . ARG A 1 71 ? -22.519 -3.057 16.426 1.00 75.62 71 ARG A O 1
ATOM 583 N N . GLN A 1 72 ? -20.717 -4.354 16.060 1.00 75.44 72 GLN A N 1
ATOM 584 C CA . GLN A 1 72 ? -21.159 -5.489 16.883 1.00 75.44 72 GLN A CA 1
ATOM 585 C C . GLN A 1 72 ? -21.526 -5.071 18.317 1.00 75.44 72 GLN A C 1
ATOM 587 O O . GLN A 1 72 ? -22.592 -5.421 18.803 1.00 75.44 72 GLN A O 1
ATOM 592 N N . MET A 1 73 ? -20.704 -4.235 18.961 1.00 73.38 73 MET A N 1
ATOM 593 C CA . MET A 1 73 ? -20.983 -3.752 20.324 1.00 73.38 73 MET A CA 1
ATOM 594 C C . MET A 1 73 ? -22.209 -2.831 20.426 1.00 73.38 73 MET A C 1
ATOM 596 O O . MET A 1 73 ? -22.777 -2.698 21.506 1.00 73.38 73 MET A O 1
ATOM 600 N N . ARG A 1 74 ? -22.597 -2.147 19.341 1.00 71.62 74 ARG A N 1
ATOM 601 C CA . ARG A 1 74 ? -23.817 -1.321 19.320 1.00 71.62 74 ARG A CA 1
ATOM 602 C C . ARG A 1 74 ? -25.065 -2.182 19.194 1.00 71.62 74 ARG A C 1
ATOM 604 O O . ARG A 1 74 ? -26.049 -1.883 19.857 1.00 71.62 74 ARG A O 1
ATOM 611 N N . ASP A 1 75 ? -24.995 -3.225 18.37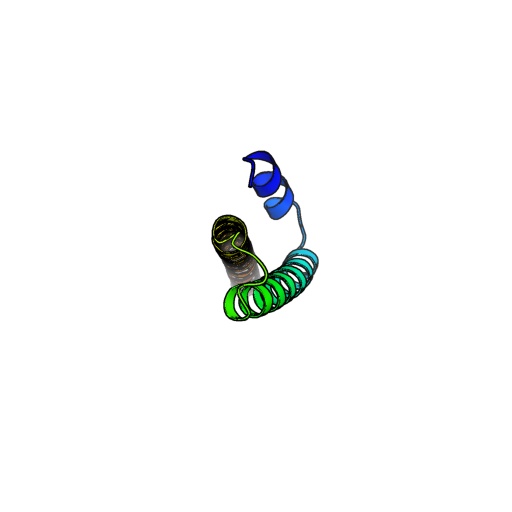4 1.00 72.25 75 ASP A N 1
ATOM 612 C CA . ASP A 1 75 ? -26.109 -4.143 18.141 1.00 72.25 75 ASP A CA 1
ATOM 613 C C . ASP A 1 75 ? -26.374 -5.035 19.369 1.00 72.25 75 ASP A C 1
ATOM 615 O O . ASP A 1 75 ? -27.521 -5.334 19.665 1.00 72.25 75 ASP A O 1
ATOM 619 N N . GLU A 1 76 ? -25.334 -5.414 20.124 1.00 73.75 76 GLU A N 1
ATOM 620 C CA . GLU A 1 76 ? -25.465 -6.190 21.374 1.00 73.75 76 GLU A CA 1
ATOM 621 C C . GLU A 1 76 ? -25.997 -5.377 22.571 1.00 73.75 76 GLU A C 1
ATOM 623 O O . GLU A 1 76 ? -26.437 -5.958 23.561 1.00 73.75 76 GLU A O 1
ATOM 628 N N . ALA A 1 77 ? -25.927 -4.043 22.518 1.00 70.56 77 ALA A N 1
ATOM 629 C CA . ALA A 1 77 ? -26.331 -3.154 23.612 1.00 70.56 77 ALA A CA 1
ATOM 630 C C . ALA A 1 77 ? -27.771 -2.611 23.482 1.00 70.56 77 ALA A C 1
ATOM 632 O O . ALA A 1 77 ? -28.196 -1.832 24.339 1.00 70.56 77 ALA A O 1
ATOM 633 N N . MET A 1 78 ? -28.487 -2.979 22.413 1.00 65.81 78 MET A N 1
ATOM 634 C CA . MET A 1 78 ? -29.873 -2.589 22.116 1.00 65.81 78 MET A CA 1
ATOM 635 C C . MET A 1 78 ? -30.833 -3.745 22.399 1.00 65.81 78 MET A C 1
ATOM 637 O O . MET A 1 78 ? -31.935 -3.454 22.914 1.00 65.81 78 MET A O 1
#

Nearest PDB structures (foldseek):
  7n1p-assembly1_Lc  TM=9.834E-01  e=3.304E-03  Escherichia coli K-12
  7n2u-assembly1_Lc  TM=9.896E-01  e=4.624E-03  Escherichia coli K-12
  7q4k-assembly1_BY  TM=9.859E-01  e=4.324E-03  Escherichia coli
  8cgk-assembly1_x  TM=9.868E-01  e=5.290E-03  Escherichia coli BW25113
  8cgv-assembly1_x  TM=9.830E-01  e=6.472E-03  Escherichia coli BW25113

Radius of gyration: 16.77 Å; Cα contacts (8 Å, |Δi|>4): 32; chains: 1; bounding box: 47×16×45 Å

Mean predicted aligned error: 6.38 Å

Solvent-accessible surface area (backbone atoms only — not comparable to full-atom values): 4493 Å² total; per-residue (Å²): 133,62,81,66,62,61,57,56,59,70,74,48,52,71,65,57,47,52,52,51,46,50,55,48,51,53,51,44,49,52,50,52,52,37,41,73,69,67,75,43,85,64,60,65,57,53,54,43,44,56,50,52,48,52,50,51,52,51,53,47,53,52,53,53,52,53,53,50,52,58,49,53,60,53,66,76,72,110

Foldseek 3Di:
DDPVVLVVLLVDDLVVLVVVLVVLVVVLVVVVVCVVVVVDPPVVVNVVSVVVNVSSVVSNVVVVVVVVVVVVVVVVVD

Secondary structure (DSSP, 8-state):
--HHHHHHHHHS-HHHHHHHHHHHHHHHHHHHHHHHTTS---HHHHHHHHHHHHHHHHHHHHHHHHHHHHHHHHHTT-

Sequence (78 aa):
MKKNELVDLKGKTTDELRRLLLEKREELGKLKIDLSRAKSKDVNQVRNERKDIARILTILSIKEGEQSRSRQMRDEAM